Protein AF-A0A8F4J7Z6-F1 (afdb_monomer_lite)

Sequence (65 aa):
MPSPLLIWQYLCARLDLDPDNEDGMTTTEVAVITFLLVGAAIVVMGVIYNAAKGNADNIPDPKAP

Radius of gyration: 20.94 Å; chains: 1; bounding box: 53×30×49 Å

Foldseek 3Di:
DDDPVNVVVVVCVVVVNDPPDPVDDDPVVVVVVVVVVVVVVVVVVVVVVVVVVVVVVPDPDPDDD

Secondary structure (DSSP, 8-state):
---HHHHHHHHHHHTT--TT-TT---HHHHHHHHHHHHHHHHHHHHHHHHHHHHHHHTSPPTT--

pLDDT: mean 84.16, std 10.5, range [58.62, 98.0]

Structure (mmCIF, N/CA/C/O backbone):
data_AF-A0A8F4J7Z6-F1
#
_entry.id   AF-A0A8F4J7Z6-F1
#
loop_
_atom_site.group_PDB
_atom_site.id
_atom_site.type_symbol
_atom_site.label_atom_id
_atom_site.label_alt_id
_atom_site.label_comp_id
_atom_site.label_asym_id
_atom_site.label_entity_id
_atom_site.label_seq_id
_atom_site.pdbx_PDB_ins_code
_atom_site.Cartn_x
_atom_site.Cartn_y
_atom_site.Cartn_z
_atom_site.occupancy
_atom_site.B_iso_or_equiv
_atom_site.auth_seq_id
_atom_site.auth_comp_id
_atom_site.auth_asym_id
_atom_site.auth_atom_id
_atom_site.pdbx_PDB_model_num
ATOM 1 N N . MET A 1 1 ? 7.759 -17.823 10.554 1.00 71.69 1 MET A N 1
ATOM 2 C CA . MET A 1 1 ? 7.330 -16.595 9.850 1.00 71.69 1 MET A CA 1
ATOM 3 C C . MET A 1 1 ? 8.368 -16.318 8.776 1.00 71.69 1 MET A C 1
ATOM 5 O O . MET A 1 1 ? 9.543 -16.475 9.096 1.00 71.69 1 MET A O 1
ATOM 9 N N . PRO A 1 2 ? 7.986 -16.014 7.525 1.00 75.38 2 PRO A N 1
ATOM 10 C CA . PRO A 1 2 ? 8.963 -15.634 6.508 1.00 75.38 2 PRO A CA 1
ATOM 11 C C . PRO A 1 2 ? 9.740 -14.401 6.982 1.00 75.38 2 PRO A C 1
ATOM 13 O O . PRO A 1 2 ? 9.172 -13.521 7.631 1.00 75.38 2 PRO A O 1
ATOM 16 N N . SER A 1 3 ? 11.046 -14.367 6.719 1.00 88.50 3 SER A N 1
ATOM 17 C CA . SER A 1 3 ? 11.866 -13.216 7.088 1.00 88.50 3 SER A CA 1
ATOM 18 C C . SER A 1 3 ? 11.443 -11.994 6.256 1.00 88.50 3 SER A C 1
ATOM 20 O O . SER A 1 3 ? 11.082 -12.155 5.087 1.00 88.50 3 SER A O 1
ATOM 22 N N . PRO A 1 4 ? 11.498 -10.767 6.808 1.00 87.12 4 PRO A N 1
ATOM 23 C CA . PRO A 1 4 ? 11.136 -9.553 6.068 1.00 87.12 4 PRO A CA 1
ATOM 24 C C . PRO A 1 4 ? 11.920 -9.407 4.760 1.00 87.12 4 PRO A C 1
ATOM 26 O O . PRO A 1 4 ? 11.379 -8.975 3.749 1.00 87.12 4 PRO A O 1
ATOM 29 N N . LEU A 1 5 ? 13.180 -9.849 4.772 1.00 87.56 5 LEU A N 1
ATOM 30 C CA . LEU A 1 5 ? 14.068 -9.845 3.616 1.00 87.56 5 LEU A CA 1
ATOM 31 C C . LEU A 1 5 ? 13.584 -10.788 2.501 1.00 87.56 5 LEU A C 1
ATOM 33 O O . LEU A 1 5 ? 13.629 -10.427 1.332 1.00 87.56 5 LEU A O 1
ATOM 37 N N . LEU A 1 6 ? 13.062 -11.965 2.859 1.00 88.38 6 LEU A N 1
ATOM 38 C CA . LEU A 1 6 ? 12.505 -12.917 1.895 1.00 88.38 6 LEU A CA 1
ATOM 39 C C . LEU A 1 6 ? 11.201 -12.394 1.276 1.00 88.38 6 LEU A C 1
ATOM 41 O O . LEU A 1 6 ? 10.966 -12.578 0.085 1.00 88.38 6 LEU A O 1
ATOM 45 N N . ILE A 1 7 ? 10.366 -11.716 2.071 1.00 88.19 7 ILE A N 1
ATOM 46 C CA . ILE A 1 7 ? 9.143 -11.063 1.577 1.00 88.19 7 ILE A CA 1
ATOM 47 C C . ILE A 1 7 ? 9.510 -9.947 0.598 1.00 88.19 7 ILE A C 1
ATOM 49 O O . ILE A 1 7 ? 8.914 -9.855 -0.471 1.00 88.19 7 ILE A O 1
ATOM 53 N N . TRP A 1 8 ? 10.506 -9.131 0.948 1.00 85.12 8 TRP A N 1
ATOM 54 C CA . TRP A 1 8 ? 11.005 -8.062 0.090 1.00 85.12 8 TRP A CA 1
ATOM 55 C C . TRP A 1 8 ? 11.521 -8.602 -1.248 1.00 85.12 8 TRP A C 1
ATOM 57 O O . TRP A 1 8 ? 11.039 -8.183 -2.294 1.00 85.12 8 TRP A O 1
ATOM 67 N N . GLN A 1 9 ? 12.403 -9.605 -1.225 1.00 85.81 9 GLN A N 1
ATOM 68 C CA . GLN A 1 9 ? 12.930 -10.242 -2.439 1.00 85.81 9 GLN A CA 1
ATOM 69 C C . GLN A 1 9 ? 11.825 -10.847 -3.314 1.00 85.81 9 GLN A C 1
ATOM 71 O O . GLN A 1 9 ? 11.854 -10.703 -4.534 1.00 85.81 9 GLN A O 1
ATOM 76 N N . TYR A 1 10 ? 10.827 -11.492 -2.703 1.00 83.75 10 TYR A N 1
ATOM 77 C CA . TYR A 1 10 ? 9.679 -12.034 -3.429 1.00 83.75 10 TYR A CA 1
ATOM 78 C C . TYR A 1 10 ? 8.842 -10.938 -4.100 1.00 83.75 10 TYR A C 1
ATOM 80 O O . TYR A 1 10 ? 8.422 -11.100 -5.244 1.00 83.75 10 TYR A O 1
ATOM 88 N N . LEU A 1 11 ? 8.600 -9.822 -3.409 1.00 84.94 11 LEU A N 1
ATOM 89 C CA . LEU A 1 11 ? 7.859 -8.692 -3.967 1.00 84.94 11 LEU A CA 1
ATOM 90 C C . LEU A 1 11 ? 8.628 -8.031 -5.109 1.00 84.94 11 LEU A C 1
ATOM 92 O O . LEU A 1 11 ? 8.030 -7.791 -6.154 1.00 84.94 11 LEU A O 1
ATOM 96 N N . CYS A 1 12 ? 9.936 -7.815 -4.946 1.00 83.31 12 CYS A N 1
ATOM 97 C CA . CYS A 1 12 ? 10.794 -7.296 -6.010 1.00 83.31 12 CYS A CA 1
ATOM 98 C C . CYS A 1 12 ? 10.743 -8.197 -7.249 1.00 83.31 12 CYS A C 1
ATOM 100 O O . CYS A 1 12 ? 10.410 -7.726 -8.331 1.00 83.31 12 CYS A O 1
ATOM 102 N N . ALA A 1 13 ? 10.927 -9.511 -7.078 1.00 81.50 13 ALA A N 1
ATOM 103 C CA . ALA A 1 13 ? 10.847 -10.472 -8.176 1.00 81.50 13 ALA A CA 1
ATOM 104 C C . ALA A 1 13 ? 9.452 -10.533 -8.827 1.00 81.50 13 ALA A C 1
ATOM 106 O O . ALA A 1 13 ? 9.328 -10.724 -10.033 1.00 81.50 13 ALA A O 1
ATOM 107 N N . ARG A 1 14 ? 8.373 -10.387 -8.046 1.00 84.81 14 ARG A N 1
ATOM 108 C CA . ARG A 1 14 ? 7.000 -10.460 -8.571 1.00 84.81 14 ARG A CA 1
ATOM 109 C C . ARG A 1 14 ? 6.596 -9.218 -9.359 1.00 84.81 14 ARG A C 1
ATOM 111 O O . ARG A 1 14 ? 5.744 -9.334 -10.248 1.00 84.81 14 ARG A O 1
ATOM 118 N N . LEU A 1 15 ? 7.146 -8.071 -8.975 1.00 81.25 15 LEU A N 1
ATOM 119 C CA . LEU A 1 15 ? 6.863 -6.755 -9.538 1.00 81.25 15 LEU A CA 1
ATOM 120 C C . LEU A 1 15 ? 7.898 -6.328 -10.590 1.00 81.25 15 LEU A C 1
ATOM 122 O O . LEU A 1 15 ? 7.793 -5.210 -11.076 1.00 81.25 15 LEU A O 1
ATOM 126 N N . ASP A 1 16 ? 8.846 -7.210 -10.936 1.00 75.88 16 ASP A N 1
ATOM 127 C CA . ASP A 1 16 ? 9.956 -6.938 -11.864 1.00 75.88 16 ASP A CA 1
ATOM 128 C C . ASP A 1 16 ? 10.760 -5.687 -11.466 1.00 75.88 16 ASP A C 1
ATOM 130 O O . ASP A 1 16 ? 11.203 -4.898 -12.293 1.00 75.88 16 ASP A O 1
ATOM 134 N N . LEU A 1 17 ? 10.897 -5.481 -10.152 1.00 73.88 17 LEU A N 1
ATOM 135 C CA . LEU A 1 17 ? 11.677 -4.389 -9.591 1.00 73.88 17 LEU A CA 1
ATOM 136 C C . LEU A 1 17 ? 13.109 -4.877 -9.421 1.00 73.88 17 LEU A C 1
ATOM 138 O O . LEU A 1 17 ? 13.356 -5.781 -8.619 1.00 73.88 17 LEU A O 1
ATOM 142 N N . ASP A 1 18 ? 14.032 -4.249 -10.137 1.00 75.31 18 ASP A N 1
ATOM 143 C CA . ASP A 1 18 ? 15.463 -4.425 -9.933 1.00 75.31 18 ASP A CA 1
ATOM 144 C C . ASP A 1 18 ? 15.963 -3.383 -8.912 1.00 75.31 18 ASP A C 1
ATOM 146 O O . ASP A 1 18 ? 16.082 -2.201 -9.247 1.00 75.31 18 ASP A O 1
ATOM 150 N N . PRO A 1 19 ? 16.198 -3.773 -7.643 1.00 71.38 19 PRO A N 1
ATOM 151 C CA . PRO A 1 19 ? 16.671 -2.851 -6.616 1.00 71.38 19 PRO A CA 1
ATOM 152 C C . PRO A 1 19 ? 18.123 -2.406 -6.837 1.00 71.38 19 PRO A C 1
ATOM 154 O O . PRO A 1 19 ? 18.532 -1.427 -6.215 1.00 71.38 19 PRO A O 1
ATOM 157 N N . ASP A 1 20 ? 18.877 -3.108 -7.689 1.00 76.50 20 ASP A N 1
ATOM 158 C CA . ASP A 1 20 ? 20.272 -2.805 -8.014 1.00 76.50 20 ASP A CA 1
ATOM 159 C C . ASP A 1 20 ? 20.387 -1.951 -9.294 1.00 76.50 20 ASP A C 1
ATOM 161 O O . ASP A 1 20 ? 21.492 -1.619 -9.727 1.00 76.50 20 ASP A O 1
ATOM 165 N N . ASN A 1 21 ? 19.256 -1.560 -9.895 1.00 72.50 21 ASN A N 1
ATOM 166 C CA . ASN A 1 21 ? 19.240 -0.705 -11.073 1.00 72.50 21 ASN A CA 1
ATOM 167 C C . ASN A 1 21 ? 19.62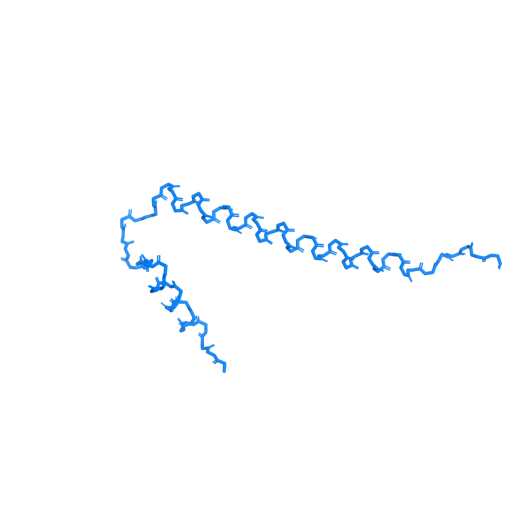5 0.745 -10.719 1.00 72.50 21 ASN A C 1
ATOM 169 O O . ASN A 1 21 ? 18.907 1.451 -10.006 1.00 72.50 21 ASN A O 1
ATOM 173 N N . GLU A 1 22 ? 20.756 1.203 -11.259 1.00 71.25 22 GLU A N 1
ATOM 174 C CA . GLU A 1 22 ? 21.296 2.548 -11.030 1.00 71.25 22 GLU A CA 1
ATOM 175 C C . GLU A 1 22 ? 20.648 3.635 -11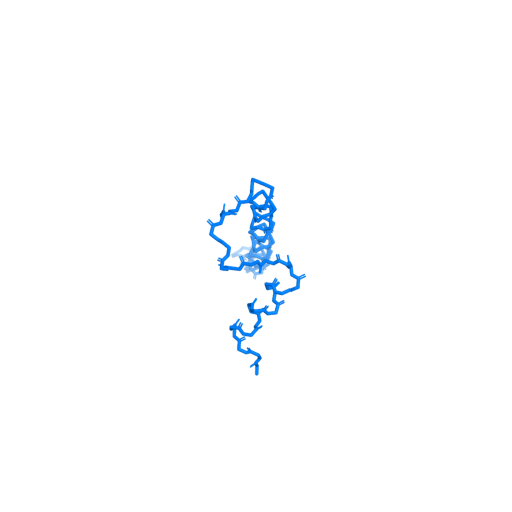.908 1.00 71.25 22 GLU A C 1
ATOM 177 O O . GLU A 1 22 ? 20.842 4.823 -11.641 1.00 71.25 22 GLU A O 1
ATOM 182 N N . ASP A 1 23 ? 19.834 3.267 -12.909 1.00 75.62 23 ASP A N 1
ATOM 183 C CA . ASP A 1 23 ? 19.175 4.221 -13.822 1.00 75.62 23 ASP A CA 1
ATOM 184 C C . ASP A 1 23 ? 18.090 5.077 -13.130 1.00 75.62 23 ASP A C 1
ATOM 186 O O . ASP A 1 23 ? 17.591 6.058 -13.694 1.00 75.62 23 ASP A O 1
ATOM 190 N N . GLY A 1 24 ? 17.754 4.752 -11.877 1.00 71.38 24 GLY A N 1
ATOM 191 C CA . GLY A 1 24 ? 16.752 5.452 -11.080 1.00 71.38 24 GLY A CA 1
ATOM 192 C C . GLY A 1 24 ? 15.313 5.113 -11.484 1.00 71.38 24 GLY A C 1
ATOM 193 O O . GLY A 1 24 ? 15.051 4.307 -12.371 1.00 71.38 24 GLY A O 1
ATOM 194 N N . MET A 1 25 ? 14.348 5.717 -10.788 1.00 78.88 25 MET A N 1
ATOM 195 C CA . MET A 1 25 ? 12.922 5.436 -10.985 1.00 78.88 25 MET A CA 1
ATOM 196 C C . MET A 1 25 ? 12.314 6.335 -12.067 1.00 78.88 25 MET A C 1
ATOM 198 O O . MET A 1 25 ? 12.489 7.557 -12.050 1.00 78.88 25 MET A O 1
ATOM 202 N N . THR A 1 26 ? 11.532 5.752 -12.972 1.00 85.50 26 THR A N 1
ATOM 203 C CA . THR A 1 26 ? 10.779 6.499 -13.985 1.00 85.50 26 THR A CA 1
ATOM 204 C C . THR A 1 26 ? 9.653 7.321 -13.346 1.00 85.50 26 THR A C 1
ATOM 206 O O . THR A 1 26 ? 9.098 6.981 -12.299 1.00 85.50 26 THR A O 1
ATOM 209 N N . THR A 1 27 ? 9.229 8.405 -14.003 1.00 87.88 27 THR A N 1
ATOM 210 C CA . THR A 1 27 ? 8.116 9.250 -13.519 1.00 87.88 27 THR A CA 1
ATOM 211 C C . THR A 1 27 ? 6.801 8.482 -13.352 1.00 87.88 27 THR A C 1
ATOM 213 O O . THR A 1 27 ? 5.976 8.845 -12.512 1.00 87.88 27 THR A O 1
ATOM 216 N N . THR A 1 28 ? 6.614 7.406 -14.121 1.00 87.75 28 THR A N 1
ATOM 217 C CA . THR A 1 28 ? 5.432 6.537 -14.038 1.00 87.75 28 THR A CA 1
ATOM 218 C C . THR A 1 28 ? 5.447 5.707 -12.759 1.00 87.75 28 THR A C 1
ATOM 220 O O . THR A 1 28 ? 4.443 5.648 -12.052 1.00 87.75 28 THR A O 1
ATOM 223 N N . GLU A 1 29 ? 6.587 5.114 -12.414 1.00 84.62 29 GLU A N 1
ATOM 224 C CA . GLU A 1 29 ? 6.738 4.324 -11.188 1.00 84.62 29 GLU A CA 1
ATOM 225 C C . GLU A 1 29 ? 6.572 5.196 -9.937 1.00 84.62 29 GLU A C 1
ATOM 227 O O . GLU A 1 29 ? 5.844 4.818 -9.016 1.00 84.62 29 GLU A O 1
ATOM 232 N N . VAL A 1 30 ? 7.134 6.413 -9.940 1.00 88.62 30 VAL A N 1
ATOM 233 C CA . VAL A 1 30 ? 6.934 7.388 -8.852 1.00 88.62 30 VAL A CA 1
ATOM 234 C C . VAL A 1 30 ? 5.447 7.706 -8.667 1.00 88.62 30 VAL A C 1
ATOM 236 O O . VAL A 1 30 ? 4.952 7.754 -7.535 1.00 88.62 30 VAL A O 1
ATOM 239 N N . ALA A 1 31 ? 4.710 7.901 -9.765 1.00 91.50 31 ALA A N 1
ATOM 240 C CA . ALA A 1 31 ? 3.276 8.169 -9.708 1.00 91.50 31 ALA A CA 1
ATOM 241 C C . ALA A 1 31 ? 2.507 6.984 -9.103 1.00 91.50 31 ALA A C 1
ATOM 243 O O . ALA A 1 31 ? 1.685 7.186 -8.207 1.00 91.50 31 ALA A O 1
ATOM 244 N N . VAL A 1 32 ? 2.807 5.752 -9.529 1.00 91.88 32 VAL A N 1
ATOM 245 C CA . VAL A 1 32 ? 2.177 4.532 -8.996 1.00 91.88 32 VAL A CA 1
ATOM 246 C C . VAL A 1 32 ? 2.411 4.408 -7.492 1.00 91.88 32 VAL A C 1
ATOM 248 O O . VAL A 1 32 ? 1.452 4.231 -6.739 1.00 91.88 32 VAL A O 1
ATOM 251 N N . ILE A 1 33 ? 3.653 4.566 -7.030 1.00 90.88 33 ILE A N 1
ATOM 252 C CA . ILE A 1 33 ? 3.983 4.493 -5.600 1.00 90.88 33 ILE A CA 1
ATOM 253 C C . ILE A 1 33 ? 3.247 5.579 -4.816 1.00 90.88 33 ILE A C 1
ATOM 255 O O . ILE A 1 33 ? 2.683 5.300 -3.759 1.00 90.88 33 ILE A O 1
ATOM 259 N N . THR A 1 34 ? 3.184 6.799 -5.347 1.00 94.31 34 THR A N 1
ATOM 260 C CA . THR A 1 34 ? 2.449 7.898 -4.709 1.00 94.31 34 THR A CA 1
ATOM 261 C C . THR A 1 34 ? 0.972 7.545 -4.524 1.00 94.31 34 THR A C 1
ATOM 263 O O . THR A 1 34 ? 0.443 7.698 -3.422 1.00 94.31 34 THR A O 1
ATOM 266 N N . PHE A 1 35 ? 0.306 7.005 -5.551 1.00 95.44 35 PHE A N 1
ATOM 267 C CA . PHE A 1 35 ? -1.088 6.564 -5.433 1.00 95.44 35 PHE A CA 1
ATOM 268 C C . PHE A 1 35 ? -1.270 5.446 -4.403 1.00 95.44 35 PHE A C 1
ATOM 270 O O . PHE A 1 35 ? -2.227 5.485 -3.629 1.00 95.44 35 PHE A O 1
ATOM 277 N N . LEU A 1 36 ? -0.349 4.479 -4.353 1.00 94.75 36 LEU A N 1
ATOM 278 C CA . LEU A 1 36 ? -0.390 3.398 -3.366 1.00 94.75 36 LEU A CA 1
ATOM 279 C C . LEU A 1 36 ? -0.236 3.927 -1.935 1.00 94.75 36 LEU A C 1
ATOM 281 O O . LEU A 1 36 ? -1.002 3.539 -1.052 1.00 94.75 36 LEU A O 1
ATOM 285 N N . LEU A 1 37 ? 0.706 4.846 -1.706 1.00 96.06 37 LEU A N 1
ATOM 286 C CA . LEU A 1 37 ? 0.940 5.454 -0.395 1.00 96.06 37 LEU A CA 1
ATOM 287 C C . LEU A 1 37 ? -0.247 6.310 0.061 1.00 96.06 37 LEU A C 1
ATOM 289 O O . LEU A 1 37 ? -0.692 6.185 1.202 1.00 96.06 37 LEU A O 1
ATOM 293 N N . VAL A 1 38 ? -0.802 7.136 -0.831 1.00 98.00 38 VAL A N 1
ATOM 294 C CA . VAL A 1 38 ? -1.999 7.942 -0.538 1.00 98.00 38 VAL A CA 1
ATOM 295 C C . VAL A 1 38 ? -3.198 7.038 -0.241 1.00 98.00 38 VAL A C 1
ATOM 297 O O . VAL A 1 38 ? -3.910 7.264 0.738 1.00 98.00 38 VAL A O 1
ATOM 300 N N . GLY A 1 39 ? -3.399 5.978 -1.028 1.00 97.38 39 GLY A N 1
ATOM 301 C CA . GLY A 1 39 ? -4.463 5.001 -0.796 1.00 97.38 39 GLY A CA 1
ATOM 302 C C . GLY A 1 39 ? -4.334 4.308 0.561 1.00 97.38 39 GLY A C 1
ATOM 303 O O . GLY A 1 39 ? -5.301 4.254 1.321 1.00 97.38 39 GLY A O 1
ATOM 304 N N . ALA A 1 40 ? -3.130 3.847 0.912 1.00 96.81 40 ALA A N 1
ATOM 305 C CA . ALA A 1 40 ? -2.860 3.240 2.212 1.00 96.81 40 ALA A CA 1
ATOM 306 C C . ALA A 1 40 ? -3.137 4.213 3.372 1.00 96.81 40 ALA A C 1
ATOM 308 O O . ALA A 1 40 ? -3.764 3.826 4.359 1.00 96.81 40 ALA A O 1
ATOM 309 N N . ALA A 1 41 ? -2.741 5.483 3.238 1.00 97.44 41 ALA A N 1
ATOM 310 C CA . ALA A 1 41 ? -3.002 6.507 4.248 1.00 97.44 41 ALA A CA 1
ATOM 311 C C . ALA A 1 41 ? -4.507 6.735 4.473 1.00 97.44 41 ALA A C 1
ATOM 313 O O . ALA A 1 41 ? -4.954 6.788 5.619 1.00 97.44 41 ALA A O 1
ATOM 314 N N . ILE A 1 42 ? -5.300 6.806 3.398 1.00 97.75 42 ILE A N 1
ATOM 315 C CA . ILE A 1 42 ? -6.762 6.955 3.482 1.00 97.75 42 ILE A CA 1
ATOM 316 C C . ILE A 1 42 ? -7.393 5.750 4.189 1.00 97.75 42 ILE A C 1
ATOM 318 O O . ILE A 1 42 ? -8.253 5.924 5.052 1.00 97.75 42 ILE A O 1
ATOM 322 N N . VAL A 1 43 ? -6.950 4.530 3.871 1.00 97.75 43 VAL A N 1
ATOM 323 C CA . VAL A 1 43 ? -7.451 3.307 4.517 1.00 97.75 43 VAL A CA 1
ATOM 324 C C . VAL A 1 43 ? -7.153 3.319 6.016 1.00 97.75 43 VAL A C 1
ATOM 326 O O . VAL A 1 43 ? -8.062 3.112 6.822 1.00 97.75 43 VAL A O 1
ATOM 329 N N . VAL A 1 44 ? -5.908 3.609 6.405 1.00 97.31 44 VAL A N 1
ATOM 330 C CA . VAL A 1 44 ? -5.508 3.692 7.820 1.00 97.31 44 VAL A CA 1
ATOM 331 C C . VAL A 1 44 ? -6.316 4.765 8.549 1.00 97.31 44 VAL A C 1
ATOM 333 O O . VAL A 1 44 ? -6.842 4.509 9.633 1.00 97.31 44 VAL A O 1
ATOM 336 N N . MET A 1 45 ? -6.483 5.941 7.938 1.00 96.62 45 MET A N 1
ATOM 337 C CA . MET A 1 45 ? -7.300 7.014 8.497 1.00 96.62 45 MET A CA 1
ATOM 338 C C . MET A 1 45 ? -8.752 6.571 8.705 1.00 96.62 45 MET A C 1
ATOM 340 O O . MET A 1 45 ? -9.309 6.815 9.773 1.00 96.62 45 MET A O 1
ATOM 344 N N . GLY A 1 46 ? -9.357 5.886 7.730 1.00 96.62 46 GLY A N 1
ATOM 345 C CA . GLY A 1 46 ? -10.726 5.377 7.831 1.00 96.62 46 GLY A CA 1
ATOM 346 C C . GLY A 1 46 ? -10.907 4.376 8.975 1.00 96.62 46 GLY A C 1
ATOM 347 O O . GLY A 1 46 ? -11.892 4.450 9.711 1.00 96.62 46 GLY A O 1
ATOM 348 N N . VAL A 1 47 ? -9.933 3.482 9.180 1.00 96.56 47 VAL A N 1
ATOM 349 C CA . VAL A 1 47 ? -9.936 2.534 10.306 1.00 96.56 47 VAL A CA 1
ATOM 350 C C . VAL A 1 47 ? -9.872 3.273 11.643 1.00 96.56 47 VAL A C 1
ATOM 352 O O . VAL A 1 47 ? -10.697 3.016 12.520 1.00 96.56 47 VAL A O 1
ATOM 355 N N . ILE A 1 48 ? -8.932 4.213 11.795 1.00 95.38 48 ILE A N 1
ATOM 356 C CA . ILE A 1 48 ? -8.772 4.986 13.036 1.00 95.38 48 ILE A CA 1
ATOM 357 C C . ILE A 1 48 ? -10.023 5.822 13.311 1.00 95.38 48 ILE A C 1
ATOM 359 O O . ILE A 1 48 ? -10.509 5.841 14.440 1.00 95.38 48 ILE A O 1
ATOM 363 N N . TYR A 1 49 ? -10.571 6.479 12.288 1.00 95.50 49 TYR A N 1
ATOM 364 C CA . TYR A 1 49 ? -11.781 7.286 12.409 1.00 95.50 49 TYR A CA 1
ATOM 365 C C . TYR A 1 49 ? -12.970 6.451 12.890 1.00 95.50 49 TYR A C 1
ATOM 367 O O . TYR A 1 49 ? -13.646 6.838 13.840 1.00 95.50 49 TYR A O 1
ATOM 375 N N . ASN A 1 50 ? -13.197 5.282 12.286 1.00 94.31 50 ASN A N 1
ATOM 376 C CA . ASN A 1 50 ? -14.291 4.401 12.687 1.00 94.31 50 ASN A CA 1
ATOM 377 C C . ASN A 1 50 ? -14.108 3.862 14.110 1.00 94.31 50 ASN A C 1
ATOM 379 O O . ASN A 1 50 ? -15.078 3.808 14.863 1.00 94.31 50 ASN A O 1
ATOM 383 N N . ALA A 1 51 ? -12.880 3.513 14.502 1.00 90.75 51 ALA A N 1
ATOM 384 C CA . ALA A 1 51 ? -12.586 3.089 15.868 1.00 90.75 51 ALA A CA 1
ATOM 385 C C . ALA A 1 51 ? -12.823 4.224 16.881 1.00 90.75 51 ALA A C 1
ATOM 387 O O . ALA A 1 51 ? -13.462 4.019 1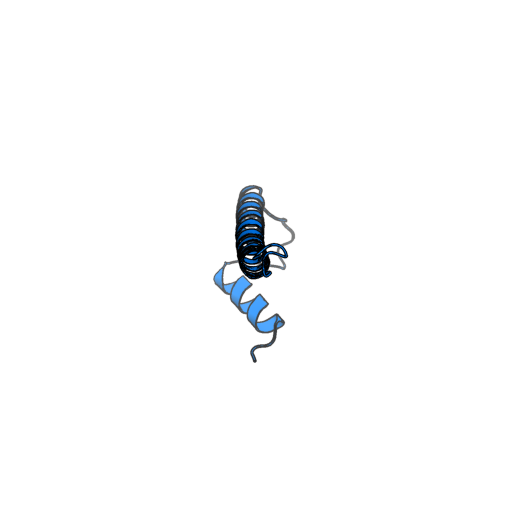7.910 1.00 90.75 51 ALA A O 1
ATOM 388 N N . ALA A 1 52 ? -12.360 5.439 16.573 1.00 90.25 52 ALA A N 1
ATOM 389 C CA . ALA A 1 52 ? -12.554 6.611 17.420 1.00 90.25 52 ALA A CA 1
ATOM 390 C C . ALA A 1 52 ? -14.036 6.986 17.552 1.00 90.25 52 ALA A C 1
ATOM 392 O O . ALA A 1 52 ? -14.501 7.254 18.658 1.00 90.25 52 ALA A O 1
ATOM 393 N N . LYS A 1 53 ? -14.788 6.950 16.446 1.00 89.81 53 LYS A N 1
ATOM 394 C CA . LYS A 1 53 ? -16.232 7.189 16.446 1.00 89.81 53 LYS A CA 1
ATOM 395 C C . LYS A 1 53 ? -16.969 6.141 17.277 1.00 89.81 53 LYS A C 1
ATOM 397 O O . LYS A 1 53 ? -17.744 6.508 18.147 1.00 89.81 53 LYS A O 1
ATOM 402 N N . GLY A 1 54 ? -16.672 4.857 17.072 1.00 86.44 54 GLY A N 1
ATOM 403 C CA . GLY A 1 54 ? -17.264 3.781 17.866 1.00 86.44 54 GLY A CA 1
ATOM 404 C C . GLY A 1 54 ? -16.987 3.932 19.363 1.00 86.44 54 GLY A C 1
ATOM 405 O O . GLY A 1 54 ? -17.865 3.671 20.177 1.00 86.44 54 GLY A O 1
ATOM 406 N N . ASN A 1 55 ? -15.801 4.408 19.743 1.00 82.12 55 ASN A N 1
ATOM 407 C CA . ASN A 1 55 ? -15.498 4.701 21.143 1.00 82.12 55 ASN A CA 1
ATOM 408 C C . ASN A 1 55 ? -16.292 5.905 21.664 1.00 82.12 55 ASN A C 1
ATOM 410 O O . ASN A 1 55 ? -16.834 5.824 22.760 1.00 82.12 55 ASN A O 1
ATOM 414 N N . ALA A 1 56 ? -16.382 6.991 20.892 1.00 78.12 56 ALA A N 1
ATOM 415 C CA . ALA A 1 56 ? -17.143 8.184 21.263 1.00 78.12 56 ALA A CA 1
ATOM 416 C C . ALA A 1 56 ? -18.644 7.892 21.427 1.00 78.12 5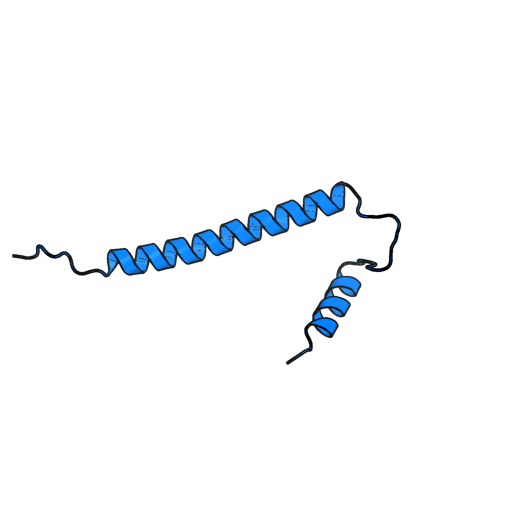6 ALA A C 1
ATOM 418 O O . ALA A 1 56 ? -19.240 8.329 22.408 1.00 78.12 56 ALA A O 1
ATOM 419 N N . ASP A 1 57 ? -19.225 7.100 20.523 1.00 78.62 57 ASP A N 1
ATOM 420 C CA . ASP A 1 57 ? -20.638 6.698 20.554 1.00 78.62 57 ASP A CA 1
ATOM 421 C C . ASP A 1 57 ? -20.975 5.794 21.762 1.00 78.62 57 ASP A C 1
ATOM 423 O O . ASP A 1 57 ? -22.137 5.676 22.141 1.00 78.62 57 ASP A O 1
ATOM 427 N N . ASN A 1 58 ? -19.971 5.162 22.385 1.00 71.62 58 ASN A N 1
ATOM 428 C CA . ASN A 1 58 ? -20.128 4.292 23.557 1.00 71.62 58 ASN A CA 1
ATOM 429 C C . ASN A 1 58 ? -19.773 4.975 24.891 1.00 71.62 58 ASN A C 1
ATOM 431 O O . ASN A 1 58 ? -19.842 4.325 25.938 1.00 71.62 58 ASN A O 1
ATOM 435 N N . ILE A 1 59 ? -19.388 6.258 24.892 1.00 70.69 59 ILE A N 1
ATOM 436 C CA . ILE A 1 59 ? -19.239 7.016 26.141 1.00 70.69 59 ILE A CA 1
ATOM 437 C C . ILE A 1 59 ? -20.652 7.298 26.674 1.00 70.69 59 ILE A C 1
ATOM 439 O O . ILE A 1 59 ? -21.435 7.936 25.969 1.00 70.69 59 ILE A O 1
ATOM 443 N N . PRO A 1 60 ? -21.006 6.849 27.895 1.00 68.06 60 PRO A N 1
ATOM 444 C CA . PRO A 1 60 ? -22.308 7.147 28.477 1.00 68.06 60 PRO A CA 1
ATOM 445 C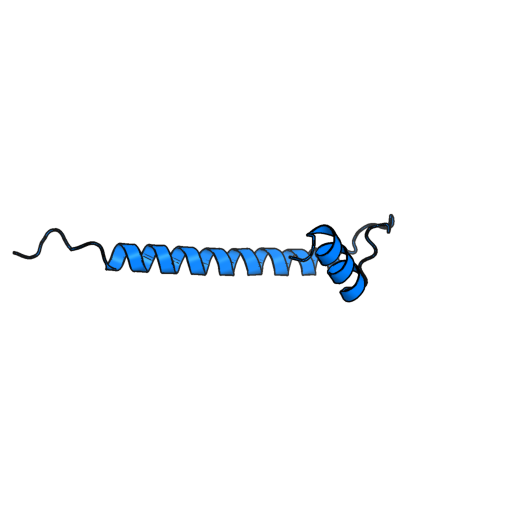 C . PRO A 1 60 ? -22.511 8.662 28.550 1.00 68.06 60 PRO A C 1
ATOM 447 O O . PRO A 1 60 ? -21.649 9.371 29.074 1.00 68.06 60 PRO A O 1
ATOM 450 N N . ASP A 1 61 ? -23.639 9.157 28.037 1.00 70.81 61 ASP A N 1
ATOM 451 C CA . ASP A 1 61 ? -24.009 10.565 28.176 1.00 70.81 61 ASP A CA 1
ATOM 452 C C . ASP A 1 61 ? -24.114 10.899 29.679 1.00 70.81 61 ASP A C 1
ATOM 454 O O . ASP A 1 61 ? -24.898 10.255 30.386 1.00 70.81 61 ASP A O 1
ATOM 458 N N . PRO A 1 62 ? -23.359 11.885 30.208 1.00 66.62 62 PRO A N 1
ATOM 459 C CA . PRO A 1 62 ? -23.441 12.282 31.613 1.00 66.62 62 PRO A CA 1
ATOM 460 C C . PRO A 1 62 ? -24.806 12.859 32.037 1.00 66.62 62 PRO A C 1
ATOM 462 O O . PRO A 1 62 ? -24.935 13.314 33.173 1.00 66.62 62 PRO A O 1
ATOM 46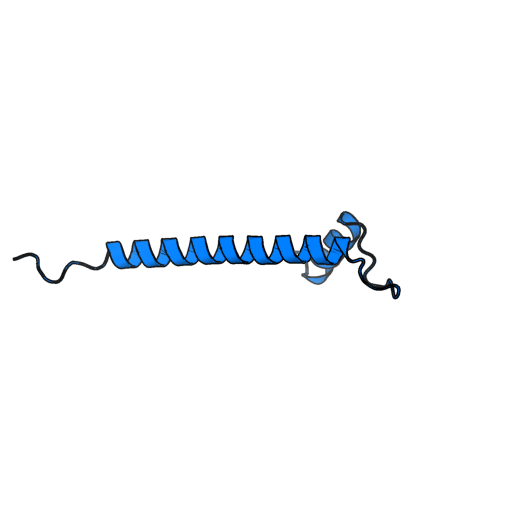5 N N . LYS A 1 63 ? -25.807 12.906 31.145 1.00 60.78 63 LYS A N 1
ATOM 466 C CA . LYS A 1 63 ? -27.141 13.463 31.400 1.00 60.78 63 LYS A CA 1
ATOM 467 C C . LYS A 1 63 ? -28.276 12.532 30.955 1.00 60.78 63 LYS A C 1
ATOM 469 O O . LYS A 1 63 ? -29.139 12.929 30.177 1.00 60.78 63 LYS A O 1
ATOM 474 N N . ALA A 1 64 ? -28.330 11.320 31.495 1.00 60.44 64 ALA A N 1
ATOM 475 C CA . ALA A 1 64 ? -29.631 10.693 31.740 1.00 60.44 64 ALA A CA 1
ATOM 476 C C . ALA A 1 64 ? -30.097 11.114 33.154 1.00 60.44 64 ALA A C 1
ATOM 478 O O . ALA A 1 64 ? -29.252 11.137 34.050 1.00 60.44 64 ALA A O 1
ATOM 479 N N . PRO A 1 65 ? -31.365 11.534 33.338 1.00 58.62 65 PRO A N 1
ATOM 480 C CA . PRO A 1 65 ? -31.871 12.077 34.604 1.00 58.62 65 PRO A CA 1
ATOM 481 C C . PRO A 1 65 ? -31.809 11.084 35.769 1.00 58.62 65 PRO A C 1
ATOM 483 O O . PRO A 1 65 ? -31.882 9.860 35.516 1.00 58.62 65 PRO A O 1
#